Protein AF-A0A4R6BVV1-F1 (afdb_monomer)

Foldseek 3Di:
DPPVLVVVLVVLVVLLVVLVVLVVCCVVVHDDLVSLVSLLSNLVSQLVNLLSVLCVQAVPPVPPDPPDDHQLVSNLVSLVSSLVSLVVSLVSLVVSLVVCCVPPVVSVVSNVSSVVSNVVSVVSNVVSVVVNVVSVVPD

Secondary structure (DSSP, 8-state):
--HHHHHHHHHHHHHHHHHHHTHHHHHHH---TTT-HHHHHHHHHHHHHHHHHHHHHHT-STTS-TT----HHHHHHHHHHHHHHHHHHHHHHHHHHHHHHHH-TT-HHHHHHHHHHHHHHHHHHHHHHHHHHHHHH--

Sequence (139 aa):
MTKSDLTIIIMYILVLIMNLLTLPPLLSEGVTVDNIFPLVMVGAMLSMISSTLTNHFTNTMDREDQKKIYPPEVVKKWSRINIGAQIIVILFFLSWLIYVIVKFPAAFPQILLCIAWIVLCLFNIYREIKRQRYVTANP

Nearest PDB structures (foldseek):
  6y07-assembly1_A  TM=4.829E-01  e=1.047E+00  synthetic construct
  7l1u-assembly1_R  TM=3.917E-01  e=2.455E+00  Homo sapiens
  7sqo-assembly1_R  TM=4.269E-01  e=3.666E+00  Homo sapiens
  4oyd-assembly2_D  TM=4.747E-01  e=8.591E+00  synthetic construct

pLDDT: mean 83.27, std 10.52, range [46.06, 95.19]

Solvent-accessible surface area (backbone atoms only — not comparable to full-atom values): 7630 Å² total; per-residue (Å²): 130,53,74,64,56,53,50,52,50,50,51,40,51,51,52,32,52,57,35,57,70,52,42,61,61,40,70,73,75,48,81,45,91,87,66,49,58,47,62,57,48,41,49,50,31,54,45,50,48,42,49,51,52,32,30,65,68,49,56,72,51,100,78,67,57,100,83,67,78,65,57,60,66,52,37,47,52,39,40,50,52,32,39,54,47,30,49,53,39,37,53,51,37,52,56,46,40,54,50,39,54,74,78,38,68,84,48,53,70,60,50,52,50,34,54,53,49,40,51,52,34,51,50,50,39,51,54,40,52,57,46,48,52,52,42,66,76,57,118

Mean predicted aligned error: 6.41 Å

Radius of gyration: 17.25 Å; Cα contacts (8 Å, |Δi|>4): 114; chains: 1; bounding box: 33×30×51 Å

Organism: NCBI:txid198484

Structure (mmCIF, N/CA/C/O backbone):
data_AF-A0A4R6BVV1-F1
#
_entry.id   AF-A0A4R6BVV1-F1
#
loop_
_atom_site.group_PDB
_atom_site.id
_atom_site.type_symbol
_atom_site.label_atom_id
_atom_site.label_alt_id
_atom_site.label_comp_id
_atom_site.label_asym_id
_atom_site.label_entity_id
_atom_site.label_seq_id
_atom_site.pdbx_PDB_ins_code
_atom_site.Cartn_x
_atom_site.Cartn_y
_atom_site.Cartn_z
_atom_site.occupancy
_atom_site.B_iso_or_equiv
_atom_site.auth_seq_id
_atom_site.auth_comp_id
_atom_site.auth_asym_id
_atom_site.auth_atom_id
_atom_site.pdbx_PDB_model_num
ATOM 1 N N . MET A 1 1 ? 2.507 8.948 -18.469 1.00 64.50 1 MET A N 1
ATOM 2 C CA . MET A 1 1 ? 1.838 9.638 -17.355 1.00 64.50 1 MET A CA 1
ATOM 3 C C . MET A 1 1 ? 0.805 10.527 -17.969 1.00 64.50 1 MET A C 1
ATOM 5 O O . MET A 1 1 ? 1.089 11.650 -18.388 1.00 64.50 1 MET A O 1
ATOM 9 N N . THR A 1 2 ? -0.387 9.971 -18.088 1.00 74.56 2 THR A N 1
ATOM 10 C CA . THR A 1 2 ? -1.553 10.739 -18.472 1.00 74.56 2 THR A CA 1
ATOM 11 C C . THR A 1 2 ? -1.850 11.786 -17.398 1.00 74.56 2 THR A C 1
ATOM 13 O O . THR A 1 2 ? -1.463 11.649 -16.232 1.00 74.56 2 THR A O 1
ATOM 16 N N . LYS A 1 3 ? -2.576 12.843 -17.778 1.00 76.38 3 LYS A N 1
ATOM 17 C CA . LYS A 1 3 ? -3.094 13.818 -16.808 1.00 76.38 3 LYS A CA 1
ATOM 18 C C . LYS A 1 3 ? -3.936 13.124 -15.725 1.00 76.38 3 LYS A C 1
ATOM 20 O O . LYS A 1 3 ? -3.848 13.516 -14.571 1.00 76.38 3 LYS A O 1
ATOM 25 N N . SER A 1 4 ? -4.663 12.058 -16.075 1.00 78.94 4 SER A N 1
ATOM 26 C CA . SER A 1 4 ? -5.441 11.247 -15.131 1.00 78.94 4 SER A CA 1
ATOM 27 C C . SER A 1 4 ? -4.584 10.529 -14.088 1.00 78.94 4 SER A C 1
ATOM 29 O O . SER A 1 4 ? -4.934 10.571 -12.912 1.00 78.94 4 SER A O 1
ATOM 31 N N . ASP A 1 5 ? -3.452 9.928 -14.468 1.00 75.06 5 ASP A N 1
ATOM 32 C CA . ASP A 1 5 ? -2.576 9.240 -13.504 1.00 75.06 5 ASP A CA 1
ATOM 33 C C . ASP A 1 5 ? -1.966 10.228 -12.506 1.00 75.06 5 ASP A C 1
ATOM 35 O O . ASP A 1 5 ? -1.898 9.952 -11.309 1.00 75.06 5 ASP A O 1
ATOM 39 N N . LEU A 1 6 ? -1.574 11.412 -12.994 1.00 80.69 6 LEU A N 1
ATOM 40 C CA . LEU A 1 6 ? -1.081 12.493 -12.144 1.00 80.69 6 LEU A CA 1
ATOM 41 C C . LEU A 1 6 ? -2.155 12.938 -11.146 1.00 80.69 6 LEU A C 1
ATOM 43 O O . LEU A 1 6 ? -1.868 13.064 -9.957 1.00 80.69 6 LEU A O 1
ATOM 47 N N . THR A 1 7 ? -3.390 13.147 -11.610 1.00 85.81 7 THR A N 1
ATOM 48 C CA . THR A 1 7 ? -4.515 13.511 -10.740 1.00 85.81 7 THR A CA 1
ATOM 49 C C . THR A 1 7 ? -4.757 12.445 -9.673 1.00 85.81 7 THR A C 1
ATOM 51 O O . THR A 1 7 ? -4.908 12.796 -8.507 1.00 85.81 7 THR A O 1
ATOM 54 N N . ILE A 1 8 ? -4.722 11.158 -10.031 1.00 86.75 8 ILE A N 1
ATOM 55 C CA . ILE A 1 8 ? -4.906 10.049 -9.081 1.00 86.75 8 ILE A CA 1
ATOM 56 C C . ILE A 1 8 ? -3.803 10.041 -8.014 1.00 86.75 8 ILE A C 1
ATOM 58 O O . ILE A 1 8 ? -4.103 9.954 -6.824 1.00 86.75 8 ILE A O 1
ATOM 62 N N . ILE A 1 9 ? -2.534 10.182 -8.412 1.00 87.31 9 ILE A N 1
ATOM 63 C CA . ILE A 1 9 ? -1.407 10.230 -7.468 1.00 87.31 9 ILE A CA 1
ATOM 64 C C . ILE A 1 9 ? -1.546 11.426 -6.521 1.00 87.31 9 ILE A C 1
ATOM 66 O O . ILE A 1 9 ? -1.396 11.265 -5.310 1.00 87.31 9 ILE A O 1
ATOM 70 N N . ILE A 1 10 ? -1.869 12.610 -7.050 1.00 89.06 10 ILE A N 1
ATOM 71 C CA . ILE A 1 10 ? -2.089 13.814 -6.238 1.00 89.06 10 ILE A CA 1
ATOM 72 C C . ILE A 1 10 ? -3.239 13.586 -5.254 1.00 89.06 10 ILE A C 1
ATOM 74 O O . ILE A 1 10 ? -3.097 13.912 -4.079 1.00 89.06 10 ILE A O 1
ATOM 78 N N . MET A 1 11 ? -4.349 12.983 -5.692 1.00 90.69 11 MET A N 1
ATOM 79 C CA . MET A 1 11 ? -5.470 12.662 -4.807 1.00 90.69 11 MET A CA 1
ATOM 80 C C . MET A 1 11 ? -5.045 11.729 -3.670 1.00 90.69 11 MET A C 1
ATOM 82 O O . MET A 1 11 ? -5.367 12.008 -2.518 1.00 90.69 11 MET A O 1
ATOM 86 N N . TYR A 1 12 ? -4.282 10.668 -3.949 1.00 91.31 12 TYR A N 1
ATOM 87 C CA . TYR A 1 12 ? -3.788 9.776 -2.894 1.00 91.31 12 TYR A CA 1
ATOM 88 C C . TYR A 1 12 ? -2.842 10.479 -1.921 1.00 91.31 12 TYR A C 1
ATOM 90 O O . TYR A 1 12 ? -2.932 10.249 -0.717 1.00 91.31 12 TYR A O 1
ATOM 98 N N . ILE A 1 13 ? -1.972 11.365 -2.413 1.00 90.56 13 ILE A N 1
ATOM 99 C CA . ILE A 1 13 ? -1.079 12.162 -1.562 1.0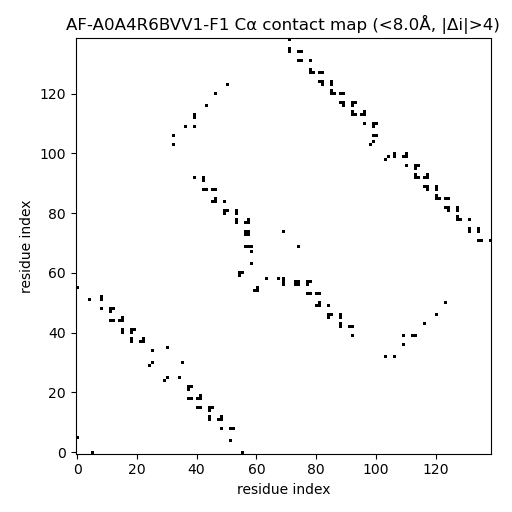0 90.56 13 ILE A CA 1
ATOM 100 C C . ILE A 1 13 ? -1.883 13.116 -0.676 1.00 90.56 13 ILE A C 1
ATOM 102 O O . ILE A 1 13 ? -1.618 13.200 0.519 1.00 90.56 13 ILE A O 1
ATOM 106 N N . LEU A 1 14 ? -2.885 13.805 -1.223 1.00 92.56 14 LEU A N 1
ATOM 107 C CA . LEU A 1 14 ? -3.736 14.708 -0.448 1.00 92.56 14 LEU A CA 1
ATOM 108 C C . LEU A 1 14 ? -4.519 13.951 0.627 1.00 92.56 14 LEU A C 1
ATOM 110 O O . LEU A 1 14 ? -4.538 14.379 1.777 1.00 92.56 14 LEU A O 1
ATOM 114 N N . VAL A 1 15 ? -5.106 12.799 0.290 1.00 90.44 15 VAL A N 1
ATOM 115 C CA . VAL A 1 15 ? -5.791 11.944 1.271 1.00 90.44 15 VAL A CA 1
ATOM 116 C C . VAL A 1 15 ? -4.809 11.454 2.335 1.00 90.44 15 VAL A C 1
ATOM 118 O O . VAL A 1 15 ? -5.143 11.481 3.518 1.00 90.44 15 VAL A O 1
ATOM 121 N N . LEU A 1 16 ? -3.590 11.059 1.958 1.00 91.25 16 LEU A N 1
ATOM 122 C CA . LEU A 1 16 ? -2.551 10.685 2.916 1.00 91.25 16 LEU A CA 1
ATOM 123 C C . LEU A 1 16 ? -2.241 11.842 3.871 1.00 91.25 16 LEU A C 1
ATOM 125 O O . LEU A 1 16 ? -2.274 11.635 5.078 1.00 91.25 16 LEU A O 1
ATOM 129 N N . ILE A 1 17 ? -2.007 13.054 3.359 1.00 91.12 17 ILE A N 1
ATOM 130 C CA . ILE A 1 17 ? -1.742 14.246 4.179 1.00 91.12 17 ILE A CA 1
ATOM 131 C C . ILE A 1 17 ? -2.902 14.507 5.141 1.00 91.12 17 ILE A C 1
ATOM 133 O O . ILE A 1 17 ? -2.667 14.679 6.333 1.00 91.12 17 ILE A O 1
ATOM 137 N N . MET A 1 18 ? -4.146 14.473 4.661 1.00 89.25 18 MET A N 1
ATOM 138 C CA . MET A 1 18 ? -5.320 14.684 5.511 1.00 89.25 18 MET A CA 1
ATOM 139 C C . MET A 1 18 ? -5.394 13.652 6.642 1.00 89.25 18 MET A C 1
ATOM 141 O O . MET A 1 18 ? -5.620 14.024 7.787 1.00 89.25 18 MET A O 1
ATOM 145 N N . ASN A 1 19 ? -5.130 12.373 6.360 1.00 88.62 19 ASN A N 1
ATOM 146 C CA . ASN A 1 19 ? -5.104 11.344 7.402 1.00 88.62 19 ASN A CA 1
ATOM 147 C C . ASN A 1 19 ? -3.915 11.521 8.362 1.00 88.62 19 ASN A C 1
ATOM 149 O O . ASN A 1 19 ? -4.078 11.353 9.568 1.00 88.62 19 ASN A O 1
ATOM 153 N N . LEU A 1 20 ? -2.741 11.928 7.870 1.00 88.12 20 LEU A N 1
ATOM 154 C CA . LEU A 1 20 ? -1.588 12.242 8.720 1.00 88.12 20 LEU A CA 1
ATOM 155 C C . LEU A 1 20 ? -1.879 13.414 9.668 1.00 88.12 20 LEU A C 1
ATOM 157 O O . LEU A 1 20 ? -1.460 13.376 10.820 1.00 88.12 20 LEU A O 1
ATOM 161 N N . LEU A 1 21 ? -2.640 14.419 9.226 1.00 88.75 21 LEU A N 1
ATOM 162 C CA . LEU A 1 21 ? -3.066 15.542 10.069 1.00 88.75 21 LEU A CA 1
ATOM 163 C C . LEU A 1 21 ? -4.056 15.128 11.168 1.00 88.75 21 LEU A C 1
ATOM 165 O O . LEU A 1 21 ? -4.165 15.825 12.172 1.00 88.75 21 LEU A O 1
ATOM 169 N N . THR A 1 22 ? -4.741 13.991 11.017 1.00 82.88 22 THR A N 1
ATOM 170 C CA . THR A 1 22 ? -5.609 13.427 12.068 1.00 82.88 22 THR A CA 1
ATOM 171 C C . THR A 1 22 ? -4.864 12.543 13.072 1.00 82.88 22 THR A C 1
ATOM 173 O O . THR A 1 22 ? -5.440 12.165 14.090 1.00 82.88 22 THR A O 1
ATOM 176 N N . LEU A 1 23 ? -3.579 12.236 12.837 1.00 82.06 23 LEU A N 1
ATOM 177 C CA . LEU A 1 23 ? -2.777 11.407 13.743 1.00 82.06 23 LEU A CA 1
ATOM 178 C C . LEU A 1 23 ? -2.453 12.060 15.096 1.00 82.06 23 LEU A C 1
ATOM 180 O O . LEU A 1 23 ? -2.481 11.335 16.087 1.00 82.06 23 LEU A O 1
ATOM 184 N N . PRO A 1 24 ? -2.135 13.367 15.205 1.00 83.25 24 PRO A N 1
ATOM 185 C CA . PRO A 1 24 ? -1.791 13.949 16.500 1.00 83.25 24 PRO A CA 1
ATOM 186 C C . PRO A 1 24 ? -2.917 13.828 17.543 1.00 83.25 24 PRO A C 1
ATOM 188 O O . PRO A 1 24 ? -2.616 13.336 18.630 1.00 83.25 24 PRO A O 1
ATOM 191 N N . PRO A 1 25 ? -4.196 14.141 17.229 1.00 81.00 25 PRO A N 1
ATOM 192 C CA . PRO A 1 25 ? -5.316 13.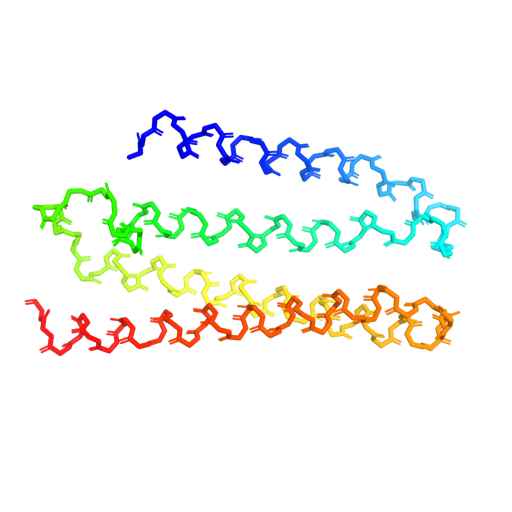879 18.142 1.00 81.00 25 PRO A CA 1
ATOM 193 C C . PRO A 1 25 ? -5.450 12.398 18.522 1.00 81.00 25 PRO A C 1
ATOM 195 O O . PRO A 1 25 ? -5.652 12.064 19.684 1.00 81.00 25 PRO A O 1
ATOM 198 N N . LEU A 1 26 ? -5.257 11.496 17.555 1.00 82.12 26 LEU A N 1
ATO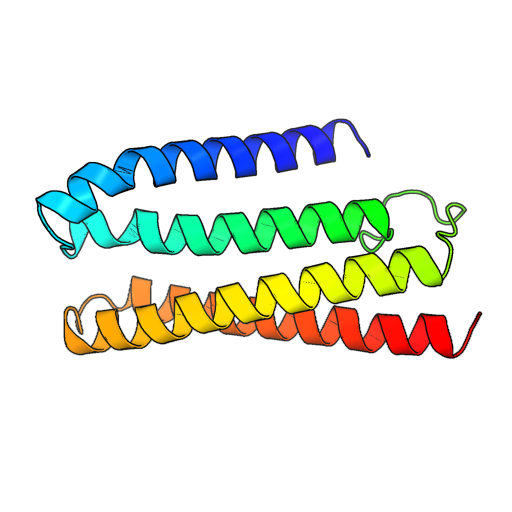M 199 C CA . LEU A 1 26 ? -5.265 10.043 17.761 1.00 82.12 26 LEU A CA 1
ATOM 200 C C . LEU A 1 26 ? -4.191 9.566 18.751 1.00 82.12 26 LEU A C 1
ATOM 202 O O . LEU A 1 26 ? -4.422 8.641 19.529 1.00 82.12 26 LEU A O 1
ATOM 206 N N . LEU A 1 27 ? -3.011 10.186 18.719 1.00 79.94 27 LEU A N 1
ATOM 207 C CA . LEU A 1 27 ? -1.899 9.864 19.612 1.00 79.94 27 LEU A CA 1
ATOM 208 C C . LEU A 1 27 ? -2.091 10.451 21.016 1.00 79.94 27 LEU A C 1
ATOM 210 O O . LEU A 1 27 ? -1.616 9.852 21.979 1.00 79.94 27 LEU A O 1
ATOM 214 N N . SER A 1 28 ? -2.770 11.597 21.142 1.00 83.69 28 SER A N 1
ATOM 215 C CA . SER A 1 28 ? -3.013 12.250 22.434 1.00 83.69 28 SER A CA 1
ATOM 216 C C . SER A 1 28 ? -4.238 11.715 23.173 1.00 83.69 28 SER A C 1
ATOM 218 O O . SER A 1 28 ? -4.185 11.536 24.385 1.00 83.69 28 SER A O 1
ATOM 220 N N . GLU A 1 29 ? -5.337 11.468 22.462 1.00 83.88 29 GLU A N 1
ATOM 221 C CA . GLU A 1 29 ? -6.621 11.036 23.040 1.00 83.88 29 GLU A CA 1
ATOM 222 C C . GLU A 1 29 ? -6.753 9.508 23.080 1.00 83.88 29 GLU A C 1
ATOM 224 O O . GLU A 1 29 ? -7.592 8.958 23.794 1.00 83.88 29 GLU A O 1
ATOM 229 N N . GLY A 1 30 ? -5.881 8.816 22.344 1.00 81.56 30 GLY A N 1
ATOM 230 C CA . GLY A 1 30 ? -5.913 7.376 22.175 1.00 81.56 30 GLY A CA 1
ATOM 231 C C . GLY A 1 30 ? -6.841 6.933 21.044 1.00 81.56 30 GLY A C 1
ATOM 232 O O . GLY A 1 30 ? -7.689 7.667 20.531 1.00 81.56 30 GLY A O 1
ATOM 233 N N . VAL A 1 31 ? -6.659 5.678 20.643 1.00 84.12 31 VAL A N 1
ATOM 234 C CA . VAL A 1 31 ? -7.487 5.049 19.614 1.00 84.12 31 VAL A CA 1
ATOM 235 C C . VAL A 1 31 ? -8.799 4.578 20.242 1.00 84.12 31 VAL A C 1
ATOM 237 O O . VAL A 1 31 ? -8.796 3.872 21.249 1.00 84.12 31 VAL A O 1
ATOM 240 N N . THR A 1 32 ? -9.911 4.932 19.614 1.00 83.44 32 THR A N 1
ATOM 241 C CA . THR A 1 32 ? -11.282 4.510 19.907 1.00 83.44 32 THR A CA 1
ATOM 242 C C . THR A 1 32 ? -11.890 3.874 18.659 1.00 83.44 32 THR A C 1
ATOM 244 O O . THR A 1 32 ? -11.362 4.020 17.559 1.00 83.44 32 THR A O 1
ATOM 247 N N . VAL A 1 33 ? -13.025 3.184 18.793 1.00 75.75 33 VAL A N 1
ATOM 248 C CA . VAL A 1 33 ? -13.729 2.585 17.641 1.00 75.75 33 VAL A CA 1
ATOM 249 C C . VAL A 1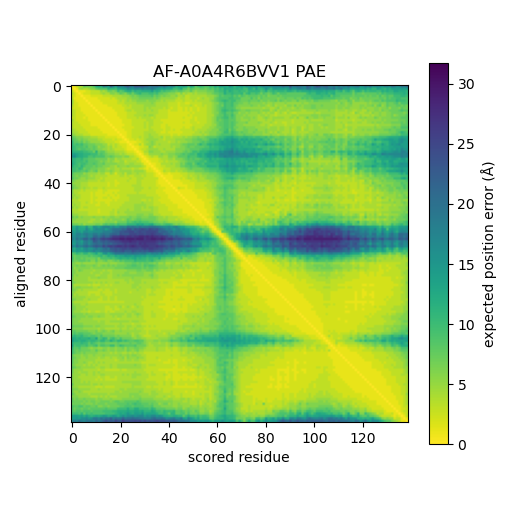 33 ? -14.093 3.636 16.583 1.00 75.75 33 VAL A C 1
ATOM 251 O O . VAL A 1 33 ? -14.072 3.333 15.390 1.00 75.75 33 VAL A O 1
ATOM 254 N N . ASP A 1 34 ? -14.362 4.871 17.006 1.00 78.38 34 ASP A N 1
ATOM 255 C CA . ASP A 1 34 ? -14.827 5.949 16.131 1.00 78.38 34 ASP A CA 1
ATOM 256 C C . ASP A 1 34 ? -13.687 6.606 15.345 1.00 78.38 34 ASP A C 1
ATOM 258 O O . ASP A 1 34 ? -13.879 7.045 14.211 1.00 78.38 34 ASP A O 1
ATOM 262 N N . ASN A 1 35 ? -12.479 6.644 15.914 1.00 80.06 35 ASN A N 1
ATOM 263 C CA . ASN A 1 35 ? -11.325 7.305 15.306 1.00 80.06 35 ASN A CA 1
ATOM 264 C C . ASN A 1 35 ? -10.293 6.320 14.727 1.00 80.06 35 ASN A C 1
ATOM 266 O O . ASN A 1 35 ? -9.254 6.744 14.244 1.00 80.06 35 ASN A O 1
ATOM 270 N N . ILE A 1 36 ? -10.565 5.011 14.723 1.00 79.44 36 ILE A N 1
ATOM 271 C CA . ILE A 1 36 ? -9.623 3.968 14.277 1.00 79.44 36 ILE A CA 1
ATOM 272 C C . ILE A 1 36 ? -9.389 3.943 12.753 1.00 79.44 36 ILE A C 1
ATOM 274 O O . ILE A 1 36 ? -8.405 3.386 12.260 1.00 79.44 36 ILE A O 1
ATOM 278 N N . PHE A 1 37 ? -10.311 4.522 11.983 1.00 81.81 37 PHE A N 1
ATOM 279 C CA . PHE A 1 37 ? -10.342 4.435 10.521 1.00 81.81 37 PHE A CA 1
ATOM 280 C C . PHE A 1 37 ? -9.191 5.162 9.790 1.00 81.81 37 PHE A C 1
ATOM 282 O O . PHE A 1 37 ? -8.631 4.58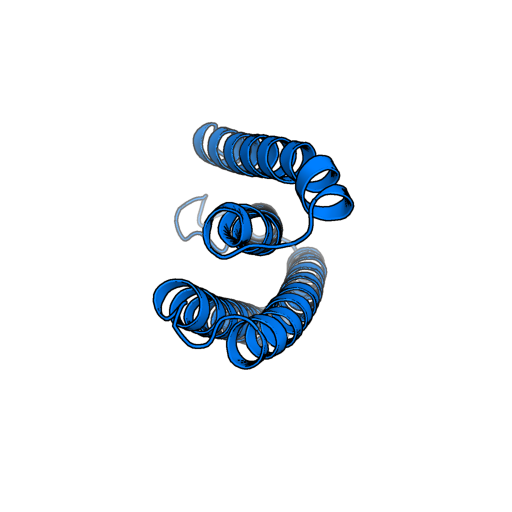0 8.857 1.00 81.81 37 PHE A O 1
ATOM 289 N N . PRO A 1 38 ? -8.762 6.377 10.186 1.00 83.38 38 PRO A N 1
ATOM 290 C CA . PRO A 1 38 ? -7.671 7.092 9.526 1.00 83.38 38 PRO A CA 1
ATOM 291 C C . PRO A 1 38 ? -6.348 6.316 9.494 1.00 83.38 38 PRO A C 1
ATOM 293 O O . PRO A 1 38 ? -5.613 6.395 8.512 1.00 83.38 38 PRO A O 1
ATOM 296 N N . LEU A 1 39 ? -6.055 5.496 10.509 1.00 81.88 39 LEU A N 1
ATOM 297 C CA . LEU A 1 39 ? -4.839 4.671 10.539 1.00 81.88 39 LEU A CA 1
ATOM 298 C C . LEU A 1 39 ? -4.842 3.591 9.448 1.00 81.88 39 LEU A C 1
ATOM 300 O O . LEU A 1 39 ? -3.832 3.393 8.769 1.00 81.88 39 LEU A O 1
ATOM 304 N N . VAL A 1 40 ? -5.994 2.958 9.209 1.00 84.62 40 VAL A N 1
ATOM 305 C CA . VAL A 1 40 ? -6.191 2.042 8.072 1.00 84.62 40 VAL A CA 1
ATOM 306 C C . VAL A 1 40 ? -5.960 2.776 6.750 1.00 84.62 40 VAL A C 1
ATOM 308 O O . VAL A 1 40 ? -5.273 2.267 5.862 1.00 84.62 40 VAL A O 1
ATOM 311 N N . MET A 1 41 ? -6.479 4.000 6.637 1.00 87.62 41 MET A N 1
ATOM 312 C CA . MET A 1 41 ? -6.343 4.819 5.434 1.00 87.62 41 MET A CA 1
ATOM 313 C C . MET A 1 41 ? -4.895 5.229 5.148 1.00 87.62 41 MET A C 1
ATOM 315 O O . MET A 1 41 ? -4.494 5.213 3.986 1.00 87.62 41 MET A O 1
ATOM 319 N N . VAL A 1 42 ? -4.081 5.531 6.166 1.00 87.00 42 VAL A N 1
ATOM 320 C CA . VAL A 1 42 ? -2.646 5.831 5.980 1.00 87.00 42 VAL A CA 1
ATOM 321 C C . VAL A 1 42 ? -1.925 4.652 5.324 1.00 87.00 42 VAL A C 1
ATOM 323 O O . VAL A 1 42 ? -1.280 4.823 4.286 1.00 87.00 42 VAL A O 1
ATOM 326 N N . GLY A 1 43 ? -2.074 3.446 5.883 1.00 84.88 43 GLY A N 1
ATOM 327 C CA . GLY A 1 43 ? -1.466 2.236 5.319 1.00 84.88 43 GLY A CA 1
ATOM 328 C C . GLY A 1 43 ? -1.960 1.943 3.899 1.00 84.88 43 GLY A C 1
ATOM 329 O O . GLY A 1 43 ? -1.172 1.604 3.011 1.00 84.88 43 GLY A O 1
ATOM 330 N N . ALA A 1 44 ? -3.258 2.147 3.660 1.00 88.50 44 ALA A N 1
ATOM 331 C CA . ALA A 1 44 ? -3.868 1.970 2.351 1.00 88.50 44 ALA A CA 1
ATOM 332 C C . ALA A 1 44 ? -3.303 2.933 1.297 1.00 88.50 44 ALA A C 1
ATOM 334 O O . ALA A 1 44 ? -2.892 2.495 0.219 1.00 88.50 44 ALA A O 1
ATOM 335 N N . MET A 1 45 ? -3.228 4.229 1.609 1.00 90.75 45 MET A N 1
ATOM 336 C CA . MET A 1 45 ? -2.722 5.243 0.681 1.00 90.75 45 MET A CA 1
ATOM 337 C C . MET A 1 45 ? -1.249 5.017 0.329 1.00 90.75 45 MET A C 1
ATOM 339 O O . MET A 1 45 ? -0.879 5.153 -0.835 1.00 90.75 45 MET A O 1
ATOM 343 N N . LEU A 1 46 ? -0.415 4.594 1.286 1.00 87.25 46 LEU A N 1
ATOM 344 C CA . LEU A 1 46 ? 0.991 4.266 1.019 1.00 87.25 46 LEU A CA 1
ATOM 345 C C . LEU A 1 46 ? 1.139 3.116 0.008 1.00 87.25 46 LEU A C 1
ATOM 347 O O . LEU A 1 46 ? 1.933 3.216 -0.932 1.00 87.25 46 LEU A O 1
ATOM 351 N N . SER A 1 47 ? 0.339 2.052 0.149 1.00 89.06 47 SER A N 1
ATOM 352 C CA . SER A 1 47 ? 0.321 0.944 -0.820 1.00 89.06 47 SER A CA 1
ATOM 353 C C . SER A 1 47 ? -0.144 1.396 -2.208 1.00 89.06 47 SER A C 1
ATOM 355 O O . SER A 1 47 ? 0.459 1.007 -3.217 1.00 89.06 47 SER A O 1
ATOM 357 N N . MET A 1 48 ? -1.173 2.246 -2.272 1.00 90.38 48 MET A N 1
ATOM 358 C CA . MET A 1 48 ? -1.730 2.754 -3.529 1.00 90.38 48 MET A CA 1
ATOM 359 C C . MET A 1 48 ? -0.758 3.686 -4.258 1.00 90.38 48 MET A C 1
ATOM 361 O O . MET A 1 48 ? -0.576 3.547 -5.469 1.00 90.38 48 MET A O 1
ATOM 365 N N . ILE A 1 49 ? -0.081 4.586 -3.540 1.00 88.81 49 ILE A N 1
ATOM 366 C CA . ILE A 1 49 ? 0.945 5.474 -4.105 1.00 88.81 49 ILE A CA 1
ATOM 367 C C . ILE A 1 49 ? 2.097 4.645 -4.678 1.00 88.81 49 ILE A C 1
ATOM 369 O O . ILE A 1 49 ? 2.456 4.825 -5.843 1.00 88.81 49 ILE A O 1
ATOM 373 N N . SER A 1 50 ? 2.634 3.695 -3.906 1.00 86.75 50 SER A N 1
ATOM 374 C CA . SER A 1 50 ? 3.746 2.853 -4.364 1.00 86.75 50 SER A CA 1
ATOM 375 C C . SER A 1 50 ? 3.365 2.008 -5.584 1.00 86.75 50 SER A C 1
ATOM 377 O O . SER A 1 50 ? 4.104 1.962 -6.572 1.00 86.75 50 SER A O 1
ATOM 379 N N . SER A 1 51 ? 2.162 1.427 -5.577 1.00 85.94 51 SER A N 1
ATOM 380 C CA . SER A 1 51 ? 1.642 0.659 -6.713 1.00 85.94 51 SER A CA 1
ATOM 381 C C . SER A 1 51 ? 1.456 1.527 -7.954 1.00 85.94 51 SER A C 1
ATOM 383 O O . SER A 1 51 ? 1.834 1.115 -9.047 1.00 85.94 51 SER A O 1
ATOM 385 N N . THR A 1 52 ? 0.910 2.735 -7.807 1.00 86.19 52 THR A N 1
ATOM 386 C CA . THR A 1 52 ? 0.642 3.639 -8.936 1.00 86.19 52 THR A CA 1
ATOM 387 C C . THR A 1 52 ? 1.939 4.164 -9.547 1.00 86.19 52 THR A C 1
ATOM 389 O O . THR A 1 52 ? 2.095 4.128 -10.766 1.00 86.19 52 THR A O 1
ATOM 392 N N . LEU A 1 53 ? 2.909 4.561 -8.717 1.00 84.00 53 LEU A N 1
ATOM 393 C CA . LEU A 1 53 ? 4.239 4.965 -9.182 1.00 84.00 53 LEU A CA 1
ATOM 394 C C . LEU A 1 53 ? 4.949 3.814 -9.892 1.00 84.00 53 LEU A C 1
ATOM 396 O O . LEU A 1 53 ? 5.464 3.989 -10.995 1.00 84.00 53 LEU A O 1
ATOM 400 N N . THR A 1 54 ? 4.920 2.618 -9.306 1.00 82.81 54 THR A N 1
ATOM 401 C CA . THR A 1 54 ? 5.495 1.427 -9.937 1.00 82.81 54 THR A CA 1
ATOM 402 C C . THR A 1 54 ? 4.827 1.156 -11.271 1.00 82.81 54 THR A C 1
ATOM 404 O O . THR A 1 54 ? 5.520 0.950 -12.264 1.00 82.81 54 THR A O 1
ATOM 407 N N . ASN A 1 55 ? 3.498 1.223 -11.340 1.00 79.25 55 ASN A N 1
ATOM 408 C CA . ASN A 1 55 ? 2.787 1.018 -12.594 1.00 79.25 55 ASN A CA 1
ATOM 409 C C . ASN A 1 55 ? 3.189 2.043 -13.655 1.00 79.25 55 ASN A C 1
ATOM 411 O O . ASN A 1 55 ? 3.381 1.673 -14.811 1.00 79.25 55 ASN A O 1
ATOM 415 N N . HIS A 1 56 ? 3.391 3.299 -13.262 1.00 77.75 56 HIS A N 1
ATOM 416 C CA . HIS A 1 56 ? 3.826 4.347 -14.173 1.00 77.75 56 HIS A CA 1
ATOM 417 C C . HIS A 1 56 ? 5.238 4.099 -14.731 1.00 77.75 56 HIS A C 1
ATOM 419 O O . HIS A 1 56 ? 5.445 4.145 -15.945 1.00 77.75 56 HIS A O 1
ATOM 425 N N . PHE A 1 57 ? 6.203 3.783 -13.865 1.00 74.19 57 PHE A N 1
ATOM 426 C CA . PHE A 1 57 ? 7.600 3.576 -14.269 1.00 74.19 57 PHE A CA 1
ATOM 427 C C . PHE A 1 57 ? 7.870 2.234 -14.935 1.00 74.19 57 PHE A C 1
ATOM 429 O O . PHE A 1 57 ? 9.003 1.943 -15.323 1.00 74.19 57 PHE A O 1
ATOM 436 N N . THR A 1 58 ? 6.847 1.395 -15.036 1.00 69.81 58 THR A N 1
ATOM 437 C CA . THR A 1 58 ? 7.021 0.053 -15.548 1.00 69.81 58 THR A CA 1
ATOM 438 C C . THR A 1 58 ? 5.970 -0.353 -16.582 1.00 69.81 58 THR A C 1
ATOM 440 O O . THR A 1 58 ? 6.189 -1.344 -17.257 1.00 69.81 58 THR A O 1
ATOM 443 N N . ASN A 1 59 ? 4.904 0.409 -16.816 1.00 66.81 59 ASN A N 1
ATOM 444 C CA . ASN A 1 59 ? 3.885 0.114 -17.834 1.00 66.81 59 ASN A CA 1
ATOM 445 C C . ASN A 1 59 ? 3.019 -1.133 -17.579 1.00 66.81 59 ASN A C 1
ATOM 447 O O . ASN A 1 59 ? 2.739 -1.911 -18.483 1.00 66.81 59 ASN A O 1
ATOM 451 N N . THR A 1 60 ? 2.622 -1.379 -16.331 1.00 58.53 60 THR A N 1
ATOM 452 C CA . THR A 1 60 ? 1.737 -2.512 -15.964 1.00 58.53 60 THR A CA 1
ATOM 453 C C . THR A 1 60 ? 0.250 -2.213 -16.079 1.00 58.53 60 THR A C 1
ATOM 455 O O . THR A 1 60 ? -0.562 -3.114 -15.889 1.00 58.53 60 THR A O 1
ATOM 458 N N . MET A 1 61 ? -0.129 -0.968 -16.356 1.00 53.94 61 MET A N 1
ATOM 459 C CA . MET A 1 61 ? -1.474 -0.670 -16.831 1.00 53.94 61 MET A CA 1
ATOM 460 C C . MET A 1 61 ? -1.443 -0.927 -18.338 1.00 53.94 61 MET A C 1
ATOM 462 O O . MET A 1 61 ? -0.722 -0.217 -19.031 1.00 53.94 61 MET A O 1
ATOM 466 N N . ASP A 1 62 ? -2.219 -1.889 -18.846 1.00 51.66 62 ASP A N 1
ATOM 467 C CA . ASP A 1 62 ? -2.402 -2.222 -20.280 1.00 51.66 62 ASP A CA 1
ATOM 468 C C . ASP A 1 62 ? -2.934 -1.046 -21.150 1.00 51.66 62 ASP A C 1
ATOM 470 O O . ASP A 1 62 ? -3.564 -1.240 -22.188 1.00 51.66 62 ASP A O 1
ATOM 474 N N . ARG A 1 63 ? -2.751 0.205 -20.711 1.00 52.00 63 ARG A N 1
ATOM 475 C CA . ARG A 1 63 ? -3.343 1.427 -21.257 1.00 52.00 63 ARG A CA 1
ATOM 476 C C . ARG A 1 63 ? -2.342 2.494 -21.704 1.00 52.00 63 ARG A C 1
ATOM 478 O O . ARG A 1 63 ? -2.777 3.426 -22.369 1.00 52.00 63 ARG A O 1
ATOM 485 N N . GLU A 1 64 ? -1.042 2.390 -21.426 1.00 46.06 64 GLU A N 1
ATOM 486 C CA . GLU A 1 64 ? -0.063 3.357 -21.951 1.00 46.06 64 GLU A CA 1
ATOM 487 C C . GLU A 1 64 ? 0.916 2.686 -22.926 1.00 46.06 64 GLU A C 1
ATOM 489 O O . GLU A 1 64 ? 1.953 2.167 -22.553 1.00 46.06 64 GLU A O 1
ATOM 494 N N . ASP A 1 65 ? 0.595 2.763 -24.218 1.00 50.97 65 ASP A N 1
ATOM 495 C CA . ASP A 1 65 ? 1.546 2.628 -25.327 1.00 50.97 65 ASP A CA 1
ATOM 496 C C . ASP A 1 65 ? 2.300 1.279 -25.398 1.00 50.97 65 ASP A C 1
ATOM 498 O O . ASP A 1 65 ? 3.390 1.107 -24.850 1.00 50.97 65 ASP A O 1
ATOM 502 N N . GLN A 1 66 ? 1.753 0.320 -26.159 1.00 51.47 66 GLN A N 1
ATOM 503 C CA . GLN A 1 66 ? 2.397 -0.974 -26.469 1.00 51.47 66 GLN A CA 1
ATOM 504 C C . GLN A 1 66 ? 3.821 -0.830 -27.045 1.00 51.47 66 GLN A C 1
ATOM 506 O O . GLN A 1 66 ? 4.583 -1.793 -27.061 1.00 51.47 66 GLN A O 1
ATOM 511 N N . LYS A 1 67 ? 4.188 0.367 -27.519 1.00 50.06 67 LYS A N 1
ATOM 512 C CA . LYS A 1 67 ? 5.507 0.687 -28.073 1.00 50.06 67 LYS A CA 1
ATOM 513 C C . LYS A 1 67 ? 6.527 1.106 -27.013 1.00 50.06 67 LYS A C 1
ATOM 515 O O . LYS A 1 67 ? 7.719 1.170 -27.310 1.00 50.06 67 LYS A O 1
ATOM 520 N N . LYS A 1 68 ? 6.095 1.403 -25.783 1.00 57.53 68 LYS A N 1
ATOM 521 C CA . LYS A 1 68 ? 6.971 1.895 -24.718 1.00 57.53 68 LYS A CA 1
ATOM 522 C C . LYS A 1 68 ? 7.580 0.729 -23.944 1.00 57.53 68 LYS A C 1
ATOM 524 O O . LYS A 1 68 ? 7.071 0.289 -22.913 1.00 57.53 68 LYS A O 1
ATOM 529 N N . ILE A 1 69 ? 8.696 0.236 -24.471 1.00 63.25 69 ILE A N 1
ATOM 530 C CA . ILE A 1 69 ? 9.528 -0.783 -23.831 1.00 63.25 69 ILE A CA 1
ATOM 531 C C . ILE A 1 69 ? 10.405 -0.081 -22.791 1.00 63.25 69 ILE A C 1
ATOM 533 O O . ILE A 1 69 ? 11.304 0.686 -23.130 1.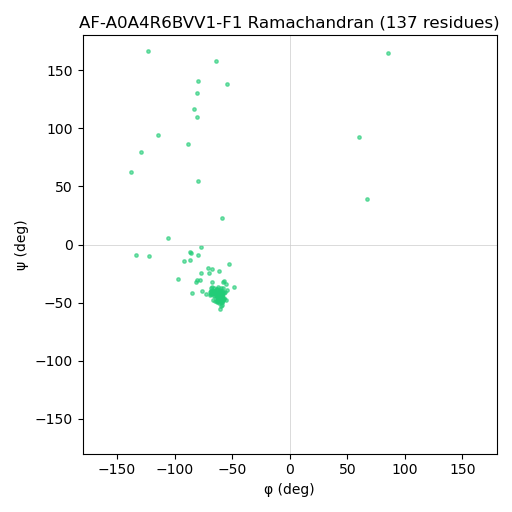00 63.25 69 ILE A O 1
ATOM 537 N N . TYR A 1 70 ? 10.122 -0.311 -21.509 1.00 68.94 70 TYR A N 1
ATOM 538 C CA . TYR A 1 70 ? 11.010 0.137 -20.438 1.00 68.94 70 TYR A CA 1
ATOM 539 C C . TYR A 1 70 ? 12.186 -0.835 -20.312 1.00 68.94 70 TYR A C 1
ATOM 541 O O . TYR A 1 70 ? 11.963 -2.047 -20.379 1.00 68.94 70 TYR A O 1
ATOM 549 N N . PRO A 1 71 ? 13.416 -0.343 -20.074 1.00 79.44 71 PRO A N 1
ATOM 550 C CA . PRO A 1 71 ? 14.565 -1.216 -19.889 1.00 79.44 71 PRO A CA 1
ATOM 551 C C . PRO A 1 71 ? 14.306 -2.247 -18.776 1.00 79.44 71 PRO A C 1
ATOM 553 O O . PRO A 1 71 ? 13.786 -1.868 -17.714 1.00 79.44 71 PRO A O 1
ATOM 556 N N . PRO A 1 72 ? 14.705 -3.521 -18.959 1.00 78.44 72 PRO A N 1
ATOM 557 C CA . PRO A 1 72 ? 14.555 -4.580 -17.959 1.00 78.44 72 PRO A CA 1
ATOM 558 C C . PRO A 1 72 ? 15.027 -4.186 -16.554 1.00 78.44 72 PRO A C 1
ATOM 560 O O . PRO A 1 72 ? 14.418 -4.553 -15.547 1.00 78.44 72 PRO A O 1
ATOM 563 N N . GLU A 1 73 ? 16.097 -3.398 -16.475 1.00 83.31 73 GLU A N 1
ATOM 564 C CA . GLU A 1 73 ? 16.682 -2.906 -15.226 1.00 83.31 73 GLU A CA 1
ATOM 565 C C . GLU A 1 73 ? 15.756 -1.947 -14.471 1.00 83.31 73 GLU A C 1
ATOM 567 O O . GLU A 1 73 ? 15.591 -2.065 -13.254 1.00 83.31 73 GLU A O 1
ATOM 572 N N . VAL A 1 74 ? 15.096 -1.036 -15.193 1.00 83.75 74 VAL A N 1
ATOM 573 C CA . VAL A 1 74 ? 14.140 -0.077 -14.626 1.00 83.75 74 VAL A CA 1
ATOM 574 C C . VAL A 1 74 ? 12.934 -0.829 -14.077 1.00 83.75 74 VAL A C 1
ATOM 576 O O . VAL A 1 74 ? 12.524 -0.597 -12.937 1.00 83.75 74 VAL A O 1
ATOM 579 N N . VAL A 1 75 ? 12.424 -1.798 -14.842 1.00 81.69 75 VAL A N 1
ATOM 580 C CA . VAL A 1 75 ? 11.308 -2.647 -14.415 1.00 81.69 75 VAL A CA 1
ATOM 581 C C . VAL A 1 75 ? 11.659 -3.419 -13.144 1.00 81.69 75 VAL A C 1
ATOM 583 O O . VAL A 1 75 ? 10.897 -3.381 -12.177 1.00 81.69 75 VAL A O 1
ATOM 586 N N . LYS A 1 76 ? 12.829 -4.068 -13.094 1.00 82.94 76 LYS A N 1
ATOM 587 C CA . LYS A 1 76 ? 13.287 -4.806 -11.906 1.00 82.94 76 LYS A CA 1
ATOM 588 C C . LYS A 1 76 ? 13.457 -3.892 -10.692 1.00 82.94 76 LYS A C 1
ATOM 590 O O . LYS A 1 76 ? 13.036 -4.265 -9.598 1.00 82.94 76 LYS A O 1
ATOM 595 N N . LYS A 1 77 ? 14.039 -2.700 -10.867 1.00 88.19 77 LYS A N 1
ATOM 596 C CA . LYS A 1 77 ? 14.253 -1.731 -9.782 1.00 88.19 77 LYS A CA 1
ATOM 597 C C . LYS A 1 77 ? 12.931 -1.304 -9.144 1.00 88.19 77 LYS A C 1
ATOM 599 O O . LYS A 1 77 ? 12.762 -1.460 -7.937 1.00 88.19 77 LYS A O 1
ATOM 604 N N . TRP A 1 78 ? 11.990 -0.806 -9.941 1.00 85.00 78 TRP A N 1
ATOM 605 C CA . TRP A 1 78 ? 10.702 -0.321 -9.438 1.00 85.00 78 TRP A CA 1
ATOM 606 C C . TRP A 1 78 ? 9.824 -1.442 -8.891 1.00 85.00 78 TRP A C 1
ATOM 608 O O . TRP A 1 78 ? 9.196 -1.277 -7.851 1.00 85.00 78 TRP A O 1
ATOM 618 N N . SER A 1 79 ? 9.857 -2.616 -9.521 1.00 86.94 79 SER A N 1
ATOM 619 C CA . SER A 1 79 ? 9.163 -3.801 -9.023 1.00 86.94 79 SER A CA 1
ATOM 620 C C . SER A 1 79 ? 9.656 -4.216 -7.626 1.00 86.94 79 SER A C 1
ATOM 622 O O . SER A 1 79 ? 8.847 -4.502 -6.746 1.00 86.94 79 SER A O 1
ATOM 624 N N . ARG A 1 80 ? 10.974 -4.172 -7.365 1.00 88.12 80 ARG A N 1
ATOM 625 C CA . ARG A 1 80 ? 11.538 -4.424 -6.022 1.00 88.12 80 ARG A CA 1
ATOM 626 C C . ARG A 1 80 ? 11.120 -3.371 -4.998 1.00 88.12 80 ARG A C 1
ATOM 628 O O . ARG A 1 80 ? 10.795 -3.738 -3.873 1.00 88.12 80 ARG A O 1
ATOM 635 N N . ILE A 1 81 ? 11.107 -2.093 -5.384 1.00 89.25 81 ILE A N 1
ATOM 636 C CA . ILE A 1 81 ? 10.634 -0.999 -4.519 1.00 89.25 81 ILE A CA 1
ATOM 637 C C . ILE A 1 81 ? 9.169 -1.232 -4.135 1.00 89.25 81 ILE A C 1
ATOM 639 O O . ILE A 1 81 ? 8.833 -1.146 -2.954 1.00 89.25 81 ILE A O 1
ATOM 643 N N . ASN A 1 82 ? 8.317 -1.603 -5.098 1.00 90.00 82 ASN A N 1
ATOM 644 C CA . ASN A 1 82 ? 6.918 -1.917 -4.820 1.00 90.00 82 ASN A CA 1
ATOM 645 C C . ASN A 1 82 ? 6.790 -3.092 -3.856 1.00 90.00 82 ASN A C 1
ATOM 647 O O . ASN A 1 82 ? 6.092 -2.977 -2.859 1.00 90.00 82 ASN A O 1
ATOM 651 N N . ILE A 1 83 ? 7.495 -4.201 -4.113 1.00 91.00 83 ILE A N 1
ATOM 652 C CA . ILE A 1 83 ? 7.477 -5.375 -3.230 1.00 91.00 83 ILE A CA 1
ATOM 653 C C . ILE A 1 83 ? 7.864 -4.976 -1.801 1.00 91.00 83 ILE A C 1
ATOM 655 O O . ILE A 1 83 ? 7.149 -5.323 -0.866 1.00 91.00 83 ILE A O 1
ATOM 659 N N . GLY A 1 84 ? 8.943 -4.205 -1.630 1.00 90.56 84 GLY A N 1
ATOM 660 C CA . GLY A 1 84 ? 9.357 -3.704 -0.318 1.00 90.56 84 GLY A CA 1
ATOM 661 C C . GLY A 1 84 ? 8.274 -2.862 0.361 1.00 90.56 84 GLY A C 1
ATOM 662 O O . GLY A 1 84 ? 7.959 -3.089 1.527 1.00 90.56 84 GLY A O 1
ATOM 663 N N . ALA A 1 85 ? 7.644 -1.946 -0.378 1.00 91.19 85 ALA A N 1
ATOM 664 C CA . ALA A 1 85 ? 6.545 -1.133 0.139 1.00 91.19 85 ALA A CA 1
ATOM 665 C C . ALA A 1 85 ? 5.325 -1.982 0.537 1.00 91.19 85 ALA A C 1
ATOM 667 O O . ALA A 1 85 ? 4.769 -1.778 1.612 1.00 91.19 85 ALA A O 1
ATOM 668 N N . GLN A 1 86 ? 4.937 -2.967 -0.281 1.00 93.00 86 GLN A N 1
ATOM 669 C CA . GLN A 1 86 ? 3.837 -3.880 0.039 1.00 93.00 86 GLN A CA 1
ATOM 670 C C . GLN A 1 86 ? 4.143 -4.721 1.285 1.00 93.00 86 GLN A C 1
ATOM 672 O O . GLN A 1 86 ? 3.255 -4.921 2.106 1.00 93.00 86 GLN A O 1
ATOM 677 N N . ILE A 1 87 ? 5.389 -5.171 1.476 1.00 94.12 87 ILE A N 1
ATOM 678 C CA . ILE A 1 87 ? 5.803 -5.896 2.690 1.00 94.12 87 ILE A CA 1
ATOM 679 C C . ILE A 1 87 ? 5.656 -5.007 3.930 1.00 94.12 87 ILE A C 1
ATOM 681 O O . ILE A 1 87 ? 5.081 -5.446 4.923 1.00 94.12 87 ILE A O 1
ATOM 685 N N . ILE A 1 88 ? 6.122 -3.755 3.873 1.00 92.75 88 ILE A N 1
ATOM 686 C CA . ILE A 1 88 ? 5.974 -2.801 4.985 1.00 92.75 88 ILE A CA 1
ATOM 687 C C . ILE A 1 88 ? 4.491 -2.592 5.318 1.00 92.75 88 ILE A C 1
ATOM 689 O O . ILE A 1 88 ? 4.107 -2.619 6.487 1.00 92.75 88 ILE A O 1
ATOM 693 N N . VAL A 1 89 ? 3.645 -2.446 4.296 1.00 92.69 89 VAL A N 1
ATOM 694 C CA . VAL A 1 89 ? 2.197 -2.286 4.476 1.00 92.69 89 VAL A CA 1
ATOM 695 C C . VAL A 1 89 ? 1.562 -3.549 5.070 1.00 92.69 89 VAL A C 1
ATOM 697 O O . VAL A 1 89 ? 0.728 -3.435 5.964 1.00 92.69 89 VAL A O 1
ATOM 700 N N . ILE A 1 90 ? 1.980 -4.749 4.659 1.00 94.56 90 ILE A N 1
ATOM 701 C CA . ILE A 1 90 ? 1.521 -6.010 5.267 1.00 94.56 90 ILE A CA 1
ATOM 702 C C . ILE A 1 90 ? 1.880 -6.056 6.753 1.00 94.56 90 ILE A C 1
ATOM 704 O O . ILE A 1 90 ? 1.018 -6.371 7.568 1.00 94.56 90 ILE A O 1
ATOM 708 N N . LEU A 1 91 ? 3.119 -5.723 7.126 1.00 94.81 91 LEU A N 1
ATOM 709 C CA . LEU A 1 91 ? 3.543 -5.708 8.531 1.00 94.81 91 LEU A CA 1
ATOM 710 C C . LEU A 1 91 ? 2.721 -4.713 9.360 1.00 94.81 91 LEU A C 1
ATOM 712 O O . LEU A 1 91 ? 2.310 -5.034 10.478 1.00 94.81 91 LEU A O 1
ATOM 716 N N . PHE A 1 92 ? 2.433 -3.539 8.793 1.00 92.81 92 PHE A N 1
ATOM 717 C CA . PHE A 1 92 ? 1.545 -2.552 9.400 1.00 92.81 92 PHE A CA 1
ATOM 718 C C . PHE A 1 92 ? 0.135 -3.120 9.614 1.00 92.81 92 PHE A C 1
ATOM 720 O O . PHE A 1 92 ? -0.358 -3.117 10.741 1.00 92.81 92 PHE A O 1
ATOM 727 N N . PHE A 1 93 ? -0.492 -3.677 8.574 1.00 93.81 93 PHE A N 1
ATOM 728 C CA . PHE A 1 93 ? -1.846 -4.226 8.668 1.00 93.81 93 PHE A CA 1
ATOM 729 C C . PHE A 1 93 ? -1.945 -5.468 9.555 1.00 93.81 93 PHE A C 1
ATOM 731 O O . PHE A 1 93 ? -2.967 -5.643 10.206 1.00 93.81 93 PHE A O 1
ATOM 738 N N . LEU A 1 94 ? -0.908 -6.306 9.632 1.00 94.31 94 LEU A N 1
ATOM 739 C CA . LEU A 1 94 ? -0.860 -7.435 10.566 1.00 94.31 94 LEU A CA 1
ATOM 740 C C . LEU A 1 94 ? -0.794 -6.954 12.015 1.00 94.31 94 LEU A C 1
ATOM 742 O O . LEU A 1 94 ? -1.571 -7.411 12.851 1.00 94.31 94 LEU A O 1
ATOM 746 N N . SER A 1 95 ? 0.096 -6.002 12.302 1.00 91.62 95 SER A N 1
ATOM 747 C CA . SER A 1 95 ? 0.214 -5.402 13.637 1.00 91.62 95 SER A CA 1
ATOM 748 C C . SER A 1 95 ? -1.099 -4.733 14.048 1.00 91.62 95 SER A C 1
ATOM 750 O O . SER A 1 95 ? -1.567 -4.891 15.176 1.00 91.62 95 SER A O 1
ATOM 752 N N . TRP A 1 96 ? -1.733 -4.040 13.103 1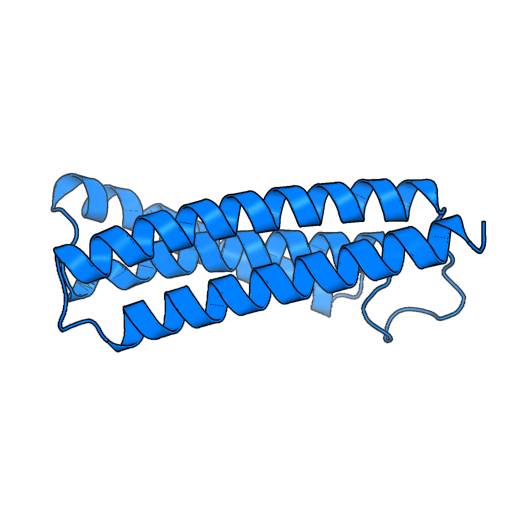.00 89.88 96 TRP A N 1
ATOM 753 C CA . TRP A 1 96 ? -3.011 -3.379 13.312 1.00 89.88 96 TRP A CA 1
ATOM 754 C C . TRP A 1 96 ? -4.168 -4.357 13.500 1.00 89.88 96 TRP A C 1
ATOM 756 O O . TRP A 1 96 ? -4.968 -4.191 14.414 1.00 89.88 96 TRP A O 1
ATOM 766 N N . LEU A 1 97 ? -4.230 -5.419 12.699 1.00 91.75 97 LEU A N 1
ATOM 767 C CA . LEU A 1 97 ? -5.224 -6.479 12.828 1.00 91.75 97 LEU A CA 1
ATOM 768 C C . LEU A 1 97 ? -5.177 -7.117 14.221 1.00 91.75 97 LEU A C 1
ATOM 770 O O . LEU A 1 97 ? -6.219 -7.269 14.855 1.00 91.75 97 LEU A O 1
ATOM 774 N N . ILE A 1 98 ? -3.976 -7.436 14.719 1.00 92.00 98 ILE A N 1
ATOM 775 C CA . ILE A 1 98 ? -3.787 -7.967 16.077 1.00 92.00 98 ILE A CA 1
ATOM 776 C C . ILE A 1 98 ? -4.314 -6.967 17.113 1.00 92.00 98 ILE A C 1
ATOM 778 O O . ILE A 1 98 ? -5.072 -7.347 18.005 1.00 92.00 98 ILE A O 1
ATOM 782 N N . TYR A 1 99 ? -3.964 -5.686 16.979 1.00 89.69 99 TYR A N 1
ATOM 783 C CA . TYR A 1 99 ? -4.431 -4.636 17.882 1.00 89.69 99 TYR A CA 1
ATOM 784 C C . TYR A 1 99 ? -5.964 -4.511 17.896 1.00 89.69 99 TYR A C 1
ATOM 786 O O . TYR A 1 99 ? -6.567 -4.507 18.971 1.00 89.69 99 TYR A O 1
ATOM 794 N N . VAL A 1 100 ? -6.600 -4.470 16.721 1.00 88.62 100 VAL A N 1
ATOM 795 C CA . VAL A 1 100 ? -8.060 -4.355 16.573 1.00 88.62 100 VAL A CA 1
ATOM 796 C C . VAL A 1 100 ? -8.765 -5.568 17.172 1.00 88.62 100 VAL A C 1
ATOM 798 O O . VAL A 1 100 ? -9.712 -5.390 17.927 1.00 88.62 100 VAL A O 1
ATOM 801 N N . ILE A 1 101 ? -8.294 -6.789 16.908 1.00 91.06 101 ILE A N 1
ATOM 802 C CA . ILE A 1 101 ? -8.901 -8.008 17.467 1.00 91.06 101 ILE A CA 1
ATOM 803 C C . ILE A 1 101 ? -8.843 -8.000 19.001 1.00 91.06 101 ILE A C 1
ATOM 805 O O . ILE A 1 101 ? -9.813 -8.376 19.655 1.00 91.06 101 ILE A O 1
ATOM 809 N N . VAL A 1 102 ? -7.724 -7.553 19.580 1.00 90.19 102 VAL A N 1
ATOM 810 C CA . VAL A 1 102 ? -7.518 -7.553 21.037 1.00 90.19 102 VAL A CA 1
ATOM 811 C C . VAL A 1 102 ? -8.285 -6.426 21.734 1.00 90.19 102 VAL A C 1
ATOM 813 O O . VAL A 1 102 ? -8.808 -6.634 22.828 1.00 90.19 102 VAL A O 1
ATOM 816 N N . LYS A 1 103 ? -8.328 -5.223 21.151 1.00 88.31 103 LYS A N 1
ATOM 817 C CA . LYS A 1 103 ? -8.904 -4.030 21.798 1.00 88.31 103 LYS A CA 1
ATOM 818 C C . LYS A 1 103 ? -10.341 -3.734 21.386 1.00 88.31 103 LYS A C 1
ATOM 820 O O . LYS A 1 103 ? -11.096 -3.200 22.191 1.00 88.31 103 LYS A O 1
ATOM 825 N N . PHE A 1 104 ? -10.724 -4.100 20.168 1.00 87.31 104 PHE A N 1
ATOM 826 C CA . PHE A 1 104 ? -12.013 -3.776 19.562 1.00 87.31 104 PHE A CA 1
ATOM 827 C C . PHE A 1 104 ? -12.589 -4.985 18.802 1.00 87.31 104 PHE A C 1
ATOM 829 O O . PHE A 1 104 ? -12.810 -4.905 17.594 1.00 87.31 104 PHE A O 1
ATOM 836 N N . PRO A 1 105 ? -12.880 -6.115 19.475 1.00 81.69 105 PRO A N 1
ATOM 837 C CA . PRO A 1 105 ? -13.336 -7.338 18.804 1.00 81.69 105 PRO A CA 1
ATOM 838 C C . PRO A 1 105 ? -14.661 -7.166 18.039 1.00 81.69 105 PRO A C 1
ATOM 840 O O . PRO A 1 105 ? -14.928 -7.902 17.094 1.00 81.69 105 PRO A O 1
ATOM 843 N N . ALA A 1 106 ? -15.477 -6.171 18.406 1.00 83.25 106 ALA A N 1
ATOM 844 C CA . ALA A 1 106 ? -16.716 -5.825 17.707 1.00 83.25 106 ALA A CA 1
ATOM 845 C C . ALA A 1 106 ? -16.504 -4.977 16.432 1.00 83.25 106 ALA A C 1
ATOM 847 O O . ALA A 1 106 ? -17.444 -4.791 15.660 1.00 83.25 106 ALA A O 1
ATOM 848 N N . ALA A 1 107 ? -15.286 -4.486 16.169 1.00 84.19 107 ALA A N 1
ATOM 849 C CA . ALA A 1 107 ? -14.932 -3.696 14.985 1.00 84.19 107 ALA A CA 1
ATOM 850 C C . ALA A 1 107 ? -14.718 -4.591 13.745 1.00 84.19 107 ALA A C 1
ATOM 852 O O . ALA A 1 107 ? -13.671 -4.580 13.091 1.00 84.19 107 ALA A O 1
ATOM 853 N N . PHE A 1 108 ? -15.726 -5.408 13.430 1.00 84.44 108 PHE A N 1
ATOM 854 C CA . PHE A 1 108 ? -15.696 -6.382 12.339 1.00 84.44 108 PHE A CA 1
ATOM 855 C C . PHE A 1 108 ? -15.370 -5.769 10.961 1.00 84.44 108 PHE A C 1
ATOM 857 O O . PHE A 1 108 ? -14.557 -6.355 10.240 1.00 84.44 108 PHE A O 1
ATOM 864 N N . PRO A 1 109 ? -15.899 -4.585 10.583 1.00 86.06 109 PRO A N 1
ATOM 865 C CA . PRO A 1 109 ? -15.537 -3.953 9.313 1.00 86.06 109 PRO A CA 1
ATOM 866 C C . PRO A 1 109 ? -14.035 -3.663 9.191 1.00 86.06 109 PRO A C 1
ATOM 868 O O . PRO A 1 109 ? -13.443 -3.882 8.137 1.00 86.06 109 PRO A O 1
ATOM 871 N N . GLN A 1 110 ? -13.393 -3.219 10.270 1.00 83.94 110 GLN A N 1
ATOM 872 C CA . GLN A 1 110 ? -11.970 -2.895 10.305 1.00 83.94 110 GLN A CA 1
ATOM 873 C C . GLN A 1 110 ? -11.114 -4.156 10.178 1.00 83.94 110 GLN A C 1
ATOM 875 O O . GLN A 1 110 ? -10.127 -4.156 9.444 1.00 83.94 110 GLN A O 1
ATOM 880 N N . ILE A 1 111 ? -11.518 -5.242 10.841 1.00 88.56 111 ILE A N 1
ATOM 881 C CA . ILE A 1 111 ? -10.881 -6.559 10.719 1.00 88.56 111 ILE A CA 1
ATOM 882 C C . ILE A 1 111 ? -10.926 -7.031 9.259 1.00 88.56 111 ILE A C 1
ATOM 884 O O . ILE A 1 111 ? -9.888 -7.385 8.693 1.00 88.56 111 ILE A O 1
ATOM 888 N N . LEU A 1 112 ? -12.102 -6.971 8.623 1.00 90.56 112 LEU A N 1
ATOM 889 C CA . LEU A 1 112 ? -12.265 -7.336 7.214 1.00 90.56 112 LEU A CA 1
ATOM 890 C C . LEU A 1 112 ? -11.415 -6.465 6.287 1.00 90.56 112 LEU A C 1
ATOM 892 O O . LEU A 1 112 ? -10.772 -6.997 5.384 1.00 90.56 112 LEU A O 1
ATOM 896 N N . LEU A 1 113 ? -11.375 -5.150 6.519 1.00 89.50 113 LEU A N 1
ATOM 897 C CA . LEU A 1 113 ? -10.548 -4.231 5.737 1.00 89.50 113 LEU A CA 1
ATOM 898 C C . LEU A 1 113 ? -9.064 -4.585 5.841 1.00 89.50 113 LEU A C 1
ATOM 900 O O . LEU A 1 113 ? -8.389 -4.634 4.816 1.00 89.50 113 LEU A O 1
ATOM 904 N N . CYS A 1 114 ? -8.562 -4.893 7.039 1.00 90.62 114 CYS A N 1
ATOM 905 C CA . CYS A 1 114 ? -7.168 -5.297 7.224 1.00 90.62 114 CYS A CA 1
ATOM 906 C C . CYS A 1 114 ? -6.845 -6.581 6.454 1.00 90.62 114 CYS A C 1
ATOM 908 O O . CYS A 1 114 ? -5.845 -6.637 5.740 1.00 90.62 114 CYS A O 1
ATOM 910 N N . ILE A 1 115 ? -7.708 -7.596 6.559 1.00 92.88 115 ILE A N 1
ATOM 911 C CA . ILE A 1 115 ? -7.532 -8.873 5.855 1.00 92.88 115 ILE A CA 1
ATOM 912 C C . ILE A 1 115 ? -7.564 -8.656 4.340 1.00 92.88 115 ILE A C 1
ATOM 914 O O . ILE A 1 115 ? -6.665 -9.113 3.634 1.00 92.88 115 ILE A O 1
ATOM 918 N N . ALA A 1 116 ? -8.560 -7.921 3.839 1.00 93.12 116 ALA A N 1
ATOM 919 C CA . ALA A 1 116 ? -8.677 -7.600 2.422 1.00 93.12 116 ALA A CA 1
ATOM 920 C C . ALA A 1 116 ? -7.427 -6.871 1.910 1.00 93.12 116 ALA A C 1
ATOM 922 O O . ALA A 1 116 ? -6.907 -7.209 0.846 1.00 93.12 116 ALA A O 1
ATOM 923 N N . TRP A 1 117 ? -6.891 -5.924 2.685 1.00 92.69 117 TRP A N 1
ATOM 924 C CA . TRP A 1 117 ? -5.696 -5.182 2.292 1.00 92.69 117 TRP A CA 1
ATOM 925 C C . TRP A 1 117 ? -4.436 -6.042 2.274 1.00 92.69 117 TRP A C 1
ATOM 927 O O . TRP A 1 117 ? -3.637 -5.935 1.343 1.00 92.69 117 TRP A O 1
ATOM 937 N N . ILE A 1 118 ? -4.273 -6.940 3.248 1.00 94.25 118 ILE A N 1
ATOM 938 C CA . ILE A 1 118 ? -3.174 -7.914 3.258 1.00 94.25 118 ILE A CA 1
ATOM 939 C C . ILE A 1 118 ? -3.239 -8.788 2.000 1.00 94.25 118 ILE A C 1
ATOM 941 O O . ILE A 1 118 ? -2.230 -8.948 1.312 1.00 94.25 118 ILE A O 1
ATOM 945 N N . VAL A 1 119 ? -4.424 -9.300 1.653 1.00 95.19 119 VAL A N 1
ATOM 946 C CA . VAL A 1 119 ? -4.628 -10.110 0.441 1.00 95.19 119 VAL A CA 1
ATOM 947 C C . VAL A 1 119 ? -4.285 -9.317 -0.825 1.00 95.19 119 VAL A C 1
ATOM 949 O O . VAL A 1 119 ? -3.583 -9.834 -1.696 1.00 95.19 119 VAL A O 1
ATOM 952 N N . LEU A 1 120 ? -4.701 -8.051 -0.918 1.00 92.69 120 LEU A N 1
ATOM 953 C CA . LEU A 1 120 ? -4.351 -7.173 -2.041 1.00 92.69 120 LEU A CA 1
ATOM 954 C C . LEU A 1 120 ? -2.837 -6.936 -2.145 1.00 92.69 120 LEU A C 1
ATOM 956 O O . LEU A 1 120 ? -2.276 -6.996 -3.241 1.00 92.69 120 LEU A O 1
ATOM 960 N N . CYS A 1 121 ? -2.154 -6.720 -1.020 1.00 92.75 121 CYS A N 1
ATOM 961 C CA . CYS A 1 121 ? -0.701 -6.556 -0.995 1.00 92.75 121 CYS A CA 1
ATOM 962 C C . CYS A 1 121 ? 0.015 -7.834 -1.464 1.00 92.75 121 CYS A C 1
ATOM 964 O O . CYS A 1 121 ? 0.938 -7.759 -2.276 1.00 92.75 121 CYS A O 1
ATOM 966 N N . LEU A 1 122 ? -0.440 -9.013 -1.020 1.00 93.94 122 LEU A N 1
ATOM 967 C CA . LEU A 1 122 ? 0.086 -10.306 -1.474 1.00 93.94 122 LEU A CA 1
ATOM 968 C C . LEU A 1 122 ? -0.127 -10.514 -2.977 1.00 93.94 122 LEU A C 1
ATOM 970 O O . LEU A 1 122 ? 0.791 -10.950 -3.674 1.00 93.94 122 LEU A O 1
ATOM 974 N N . PHE A 1 123 ? -1.304 -10.155 -3.494 1.00 92.38 123 PHE A N 1
ATOM 975 C CA . PHE A 1 123 ? -1.590 -10.206 -4.926 1.00 92.38 123 PHE A CA 1
ATOM 976 C C . PHE A 1 123 ? -0.659 -9.284 -5.728 1.00 92.38 123 PHE A C 1
ATOM 978 O O . PHE A 1 123 ? -0.097 -9.703 -6.744 1.00 92.38 123 PHE A O 1
ATOM 985 N N . ASN A 1 124 ? -0.424 -8.059 -5.248 1.00 89.31 124 ASN A N 1
ATOM 986 C CA . ASN A 1 124 ? 0.523 -7.128 -5.862 1.00 89.31 124 ASN A CA 1
ATOM 987 C C . ASN A 1 124 ? 1.949 -7.693 -5.871 1.00 89.31 124 ASN A C 1
ATOM 989 O O . ASN A 1 124 ? 2.600 -7.677 -6.915 1.00 89.31 124 ASN A O 1
ATOM 993 N N . ILE A 1 125 ? 2.420 -8.256 -4.754 1.00 90.44 125 ILE A N 1
ATOM 994 C CA . ILE A 1 125 ? 3.740 -8.903 -4.675 1.00 90.44 125 ILE A CA 1
ATOM 995 C C . ILE A 1 125 ? 3.839 -10.054 -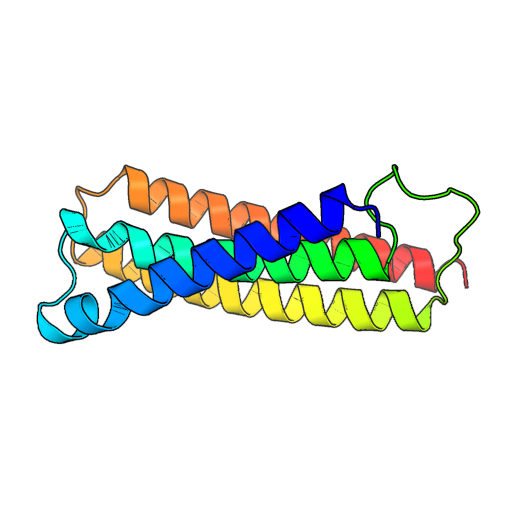5.679 1.00 90.44 125 ILE A C 1
ATOM 997 O O . ILE A 1 125 ? 4.805 -10.128 -6.439 1.00 90.44 125 ILE A O 1
ATOM 1001 N N . TYR A 1 126 ? 2.836 -10.933 -5.728 1.00 90.81 126 TYR A N 1
ATOM 1002 C CA . TYR A 1 126 ? 2.797 -12.045 -6.677 1.00 90.81 126 TYR A CA 1
ATOM 1003 C C . TYR A 1 126 ? 2.897 -11.558 -8.130 1.00 90.81 126 TYR A C 1
ATOM 1005 O O . TYR A 1 126 ? 3.705 -12.076 -8.911 1.00 90.81 126 TYR A O 1
ATOM 1013 N N . ARG A 1 127 ? 2.120 -10.528 -8.484 1.00 87.00 127 ARG A N 1
ATOM 1014 C CA . ARG A 1 127 ? 2.131 -9.909 -9.814 1.00 87.00 127 ARG A CA 1
ATOM 1015 C C . ARG A 1 127 ? 3.515 -9.363 -10.170 1.00 87.00 127 ARG A C 1
ATOM 1017 O O . ARG A 1 127 ? 4.010 -9.618 -11.268 1.00 87.00 127 ARG A O 1
ATOM 1024 N N . GLU A 1 128 ? 4.157 -8.662 -9.240 1.00 85.94 128 GLU A N 1
ATOM 1025 C CA . GLU A 1 128 ? 5.502 -8.110 -9.419 1.00 85.94 128 GLU A CA 1
ATOM 1026 C C . GLU A 1 128 ? 6.574 -9.205 -9.573 1.00 85.94 128 GLU A C 1
ATOM 1028 O O . GLU A 1 128 ? 7.415 -9.131 -10.471 1.00 85.94 128 GLU A O 1
ATOM 1033 N N . ILE A 1 129 ? 6.510 -10.284 -8.787 1.00 87.44 129 ILE A N 1
ATOM 1034 C CA . ILE A 1 129 ? 7.435 -11.426 -8.907 1.00 87.44 129 ILE A CA 1
ATOM 1035 C C . ILE A 1 129 ? 7.287 -12.115 -10.267 1.00 87.44 129 ILE A C 1
ATOM 1037 O O . ILE A 1 129 ? 8.288 -12.368 -10.947 1.00 87.44 129 ILE A O 1
ATOM 1041 N N . LYS A 1 130 ? 6.049 -12.415 -10.687 1.00 84.88 130 LYS A N 1
ATOM 1042 C CA . LYS A 1 130 ? 5.770 -13.034 -11.995 1.00 84.88 130 LYS A CA 1
ATOM 1043 C C . LYS A 1 130 ? 6.379 -12.208 -13.126 1.00 84.88 130 LYS A C 1
ATOM 1045 O O . LYS A 1 130 ? 6.949 -12.746 -14.074 1.00 84.88 130 LYS A O 1
ATOM 1050 N N . ARG A 1 131 ? 6.311 -10.891 -12.990 1.00 79.31 131 ARG A N 1
ATOM 1051 C CA . ARG A 1 131 ? 6.823 -9.954 -13.970 1.00 79.31 131 ARG A CA 1
ATOM 1052 C C . ARG A 1 131 ? 8.343 -9.874 -14.023 1.00 79.31 131 ARG A C 1
ATOM 1054 O O . ARG A 1 131 ? 8.906 -9.888 -15.114 1.00 79.31 131 ARG A O 1
ATOM 1061 N N . GLN A 1 132 ? 9.019 -9.849 -12.876 1.00 80.75 132 GLN A N 1
ATOM 1062 C CA . GLN A 1 132 ? 10.484 -9.910 -12.848 1.00 80.75 132 GLN A CA 1
ATOM 1063 C C . GLN A 1 132 ? 11.011 -11.173 -13.536 1.00 80.75 132 GLN A C 1
ATOM 1065 O O . GLN A 1 132 ? 12.015 -11.106 -14.247 1.00 80.75 132 GLN A O 1
ATOM 1070 N N . ARG A 1 133 ? 10.318 -12.308 -13.369 1.00 82.62 133 ARG A N 1
ATOM 1071 C CA . ARG A 1 133 ? 10.649 -13.557 -14.071 1.00 82.62 133 ARG A CA 1
ATOM 1072 C C . ARG A 1 133 ? 10.496 -13.408 -15.584 1.00 82.62 133 ARG A C 1
ATOM 1074 O O . ARG A 1 133 ? 11.431 -13.739 -16.302 1.00 82.62 133 ARG A O 1
ATOM 1081 N N . TYR A 1 134 ? 9.380 -12.847 -16.052 1.00 80.56 134 TYR A N 1
ATOM 1082 C CA . TYR A 1 134 ? 9.136 -12.624 -17.483 1.00 80.56 134 TYR A CA 1
ATOM 1083 C C . TYR A 1 134 ? 10.217 -11.754 -18.142 1.00 80.56 134 TYR A C 1
ATOM 1085 O O . TYR A 1 134 ? 10.759 -12.121 -19.178 1.00 80.56 134 TYR A O 1
ATOM 1093 N N . VAL A 1 135 ? 10.573 -10.641 -17.498 1.00 79.81 135 VAL A N 1
ATOM 1094 C CA . VAL A 1 135 ? 11.594 -9.694 -17.978 1.00 79.81 135 VAL A CA 1
ATOM 1095 C C . VAL A 1 135 ? 13.012 -10.273 -17.898 1.00 79.81 135 VAL A C 1
ATOM 1097 O O . VAL A 1 13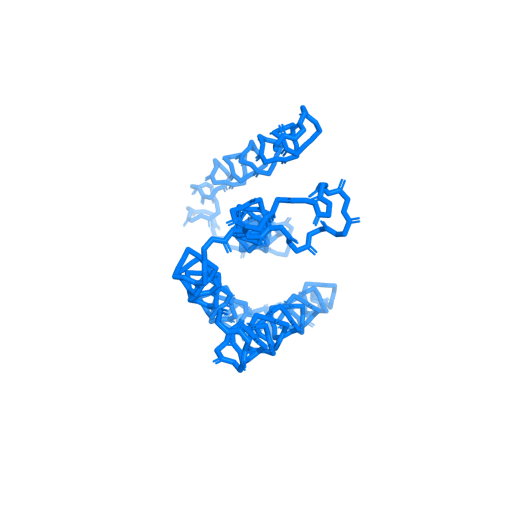5 ? 13.906 -9.841 -18.609 1.00 79.81 135 VAL A O 1
ATOM 1100 N N . THR A 1 136 ? 13.255 -11.245 -17.016 1.00 77.25 136 THR A N 1
ATOM 1101 C CA . THR A 1 136 ? 14.553 -11.938 -16.950 1.00 77.25 136 THR A CA 1
ATOM 1102 C C . THR A 1 136 ? 14.669 -13.032 -18.008 1.00 77.25 136 THR A C 1
ATOM 1104 O O . THR A 1 136 ? 15.766 -13.276 -18.493 1.00 77.25 136 THR A O 1
ATOM 1107 N N . ALA A 1 137 ? 13.556 -13.679 -18.363 1.00 75.50 137 ALA A N 1
ATOM 1108 C CA . ALA A 1 137 ? 13.514 -14.704 -19.402 1.00 75.50 137 ALA A CA 1
ATOM 1109 C C . ALA A 1 137 ? 13.553 -14.123 -20.829 1.00 75.50 137 ALA A C 1
ATOM 1111 O O . ALA A 1 137 ? 13.981 -14.822 -21.740 1.00 75.50 137 ALA A O 1
ATOM 1112 N N . ASN A 1 138 ? 13.129 -12.866 -21.013 1.00 69.88 138 ASN A N 1
ATOM 1113 C CA . ASN A 1 138 ? 13.097 -12.163 -22.300 1.00 69.88 138 ASN A CA 1
ATOM 1114 C C . ASN A 1 138 ? 13.792 -10.789 -22.165 1.00 69.88 138 ASN A C 1
ATOM 1116 O O . ASN A 1 138 ? 13.093 -9.797 -21.934 1.00 69.88 138 ASN A O 1
ATOM 1120 N N . PRO A 1 139 ? 15.140 -10.744 -22.187 1.00 60.72 139 PRO A N 1
ATOM 1121 C CA . PRO A 1 139 ? 15.915 -9.515 -22.008 1.00 60.72 139 PRO A CA 1
ATOM 1122 C C . PRO A 1 139 ? 15.783 -8.527 -23.173 1.00 60.72 139 PRO A C 1
ATOM 1124 O O . PRO A 1 139 ? 15.616 -8.977 -24.328 1.00 60.72 139 PRO A O 1
#